Protein AF-A0AAD9DD00-F1 (afdb_monomer_lite)

Sequence (141 aa):
MMTAAQFLSEIRSIIGSLLTYLHRNAWTIIFIVGGAYLCYDNFLHPIIHKYQTHQSYKAATDPNRIAVLSPDMRRVRAKQQLAAQQRALLAEEERKERVKMERERKRVKSPEEERWDKMGGEGKKLGVVVDDAAGAELRQR

Organism: NCBI:txid267567

Radius of gyration: 33.38 Å; chains: 1; bounding box: 76×74×65 Å

Secondary structure (DSSP, 8-state):
---HHHHHHHHHHHHHHHHHHHHH-HHHHHHHHHHHHHHIIIIIHHHHHHHHHHHHHHHHH-TTTS----HHHHHHHHHHHHHHHHHHHHHHHHHHHHHHHHHHHHSPPPHHHHHHHHTT-TT--------S-SSSSSS--

Structure (mmCIF, N/CA/C/O backbone):
data_AF-A0AAD9DD00-F1
#
_entry.id   AF-A0AAD9DD00-F1
#
loop_
_atom_site.group_PDB
_atom_site.id
_atom_site.type_symbol
_atom_site.label_atom_id
_atom_site.label_alt_id
_atom_site.label_comp_id
_atom_site.label_asym_id
_atom_site.label_entity_id
_atom_site.label_seq_id
_atom_site.pdbx_PDB_ins_code
_atom_site.Cartn_x
_atom_site.Cartn_y
_atom_site.Cartn_z
_atom_site.occupancy
_atom_site.B_iso_or_equiv
_atom_site.auth_seq_id
_atom_site.auth_comp_id
_atom_site.auth_asym_id
_atom_site.auth_atom_id
_atom_site.pdbx_PDB_model_num
ATOM 1 N N . MET A 1 1 ? 28.838 -0.957 33.951 1.00 62.38 1 MET A N 1
ATOM 2 C CA . MET A 1 1 ? 28.460 -1.243 32.550 1.00 62.38 1 MET A CA 1
ATOM 3 C C . MET A 1 1 ? 28.139 -2.723 32.460 1.00 62.38 1 MET A C 1
ATOM 5 O O . MET A 1 1 ? 29.006 -3.528 32.767 1.00 62.38 1 MET A O 1
ATOM 9 N N . MET A 1 2 ? 26.890 -3.070 32.157 1.00 67.50 2 MET A N 1
ATOM 10 C CA . MET A 1 2 ? 26.460 -4.464 32.017 1.00 67.50 2 MET A CA 1
ATOM 11 C C . MET A 1 2 ? 27.023 -5.036 30.716 1.00 67.50 2 MET A C 1
ATOM 13 O O . MET A 1 2 ? 26.988 -4.371 29.680 1.00 67.50 2 MET A O 1
ATOM 17 N N . THR A 1 3 ? 27.575 -6.244 30.768 1.00 85.00 3 THR A N 1
ATOM 18 C CA . THR A 1 3 ? 28.136 -6.893 29.575 1.00 85.00 3 THR A CA 1
ATOM 19 C C . THR A 1 3 ? 27.016 -7.480 28.711 1.00 85.00 3 THR A C 1
ATOM 21 O O . THR A 1 3 ? 25.993 -7.928 29.227 1.00 85.00 3 THR A O 1
ATOM 24 N N . ALA A 1 4 ? 27.202 -7.519 27.387 1.00 80.06 4 ALA A N 1
ATOM 25 C CA . ALA A 1 4 ? 26.202 -8.056 26.454 1.00 80.06 4 ALA A CA 1
ATOM 26 C C . ALA A 1 4 ? 25.781 -9.506 26.788 1.00 80.06 4 ALA A C 1
ATOM 28 O O . ALA A 1 4 ? 24.633 -9.890 26.579 1.00 80.06 4 ALA A O 1
ATOM 29 N N . ALA A 1 5 ? 26.690 -10.294 27.371 1.00 79.19 5 ALA A N 1
ATOM 30 C CA . ALA A 1 5 ? 26.418 -11.656 27.823 1.00 79.19 5 ALA A CA 1
ATOM 31 C C . ALA A 1 5 ? 25.448 -11.712 29.019 1.00 79.19 5 ALA A C 1
ATOM 33 O O . ALA A 1 5 ? 24.567 -12.571 29.053 1.00 79.19 5 ALA A O 1
ATOM 34 N N . GLN A 1 6 ? 25.567 -10.780 29.970 1.00 81.50 6 GLN A N 1
ATOM 35 C CA . GLN A 1 6 ? 24.654 -10.686 31.115 1.00 81.50 6 GLN A CA 1
ATOM 36 C C . GLN A 1 6 ? 23.243 -10.313 30.653 1.00 81.50 6 GLN A C 1
ATOM 38 O O . GLN A 1 6 ? 22.283 -10.980 31.032 1.00 81.50 6 GLN A O 1
ATOM 43 N N . PHE A 1 7 ? 23.130 -9.352 29.735 1.00 84.12 7 PHE A N 1
ATOM 44 C CA . PHE A 1 7 ? 21.849 -8.939 29.159 1.00 84.12 7 PHE A CA 1
ATOM 45 C C . PHE A 1 7 ? 21.125 -10.084 28.427 1.00 84.12 7 PHE A C 1
ATOM 47 O O . PHE A 1 7 ? 19.937 -10.321 28.641 1.00 84.12 7 PHE A O 1
ATOM 54 N N . LEU A 1 8 ? 21.846 -10.861 27.611 1.00 82.00 8 LEU A N 1
ATOM 55 C CA . LEU A 1 8 ? 21.276 -12.027 26.924 1.00 82.00 8 LEU A CA 1
ATOM 56 C C . LEU A 1 8 ? 20.831 -13.128 27.900 1.00 82.00 8 LEU A C 1
ATOM 58 O O . LEU A 1 8 ? 19.821 -13.795 27.662 1.00 82.00 8 LEU A O 1
ATOM 62 N N . SER A 1 9 ? 21.563 -13.318 29.001 1.00 83.25 9 SER A N 1
ATOM 63 C CA . SER A 1 9 ? 21.206 -14.301 30.028 1.00 83.25 9 SER A CA 1
ATOM 64 C C . SER A 1 9 ? 19.935 -13.915 30.797 1.00 83.25 9 SER A C 1
ATOM 66 O O . SER A 1 9 ? 19.099 -14.780 31.066 1.00 83.25 9 SER A O 1
ATOM 68 N N . GLU A 1 10 ? 19.736 -12.620 31.057 1.00 84.62 10 GLU A N 1
ATOM 69 C CA . GLU A 1 10 ? 18.522 -12.089 31.684 1.00 84.62 10 GLU A CA 1
ATOM 70 C C . GLU A 1 10 ? 17.315 -12.183 30.751 1.00 84.62 10 GLU A C 1
ATOM 72 O O . GLU A 1 10 ? 16.251 -12.643 31.159 1.00 84.62 10 GLU A O 1
ATOM 77 N N . ILE A 1 11 ? 17.478 -11.855 29.467 1.00 85.50 11 ILE A N 1
ATOM 78 C CA . ILE A 1 11 ? 16.406 -12.034 28.477 1.00 85.50 11 ILE A CA 1
ATOM 79 C C . ILE A 1 11 ? 15.968 -13.498 28.419 1.00 85.50 11 ILE A C 1
ATOM 81 O O . ILE A 1 11 ? 14.773 -13.797 28.411 1.00 85.50 11 ILE A O 1
ATOM 85 N N . ARG A 1 12 ? 16.924 -14.432 28.419 1.00 86.81 12 ARG A N 1
ATOM 86 C CA . ARG A 1 12 ? 16.621 -15.864 28.382 1.00 86.81 12 ARG A CA 1
ATOM 87 C C . ARG A 1 12 ? 15.846 -16.326 29.621 1.00 86.81 12 ARG A C 1
ATOM 89 O O . ARG A 1 1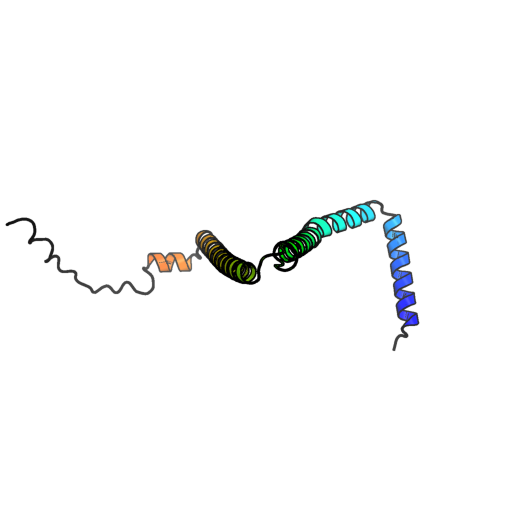2 ? 14.930 -17.138 29.479 1.00 86.81 12 ARG A O 1
ATOM 96 N N . SER A 1 13 ? 16.179 -15.830 30.813 1.00 83.31 13 SER A N 1
ATOM 97 C CA . SER A 1 13 ? 15.475 -16.200 32.050 1.00 83.31 13 SER A CA 1
ATOM 98 C C . SER A 1 13 ? 14.062 -15.602 32.112 1.00 83.31 13 SER A C 1
ATOM 100 O O . SER A 1 13 ? 13.108 -16.294 32.489 1.00 83.31 13 SER A O 1
ATOM 102 N N . ILE A 1 14 ? 13.894 -14.363 31.642 1.00 84.31 14 ILE A N 1
ATOM 103 C CA . ILE A 1 14 ? 12.591 -13.698 31.518 1.00 84.31 14 ILE A CA 1
ATOM 104 C C . ILE A 1 14 ? 11.702 -14.465 30.534 1.00 84.31 14 ILE A C 1
ATOM 106 O O . ILE A 1 14 ? 10.573 -14.814 30.866 1.00 84.31 14 ILE A O 1
ATOM 110 N N . ILE A 1 15 ? 12.222 -14.820 29.358 1.00 84.50 15 ILE A N 1
ATOM 111 C CA . ILE A 1 15 ? 11.474 -15.597 28.360 1.00 84.50 15 ILE A CA 1
ATOM 112 C C . ILE A 1 15 ? 11.075 -16.972 28.916 1.00 84.50 15 ILE A C 1
ATOM 114 O O . ILE A 1 15 ? 9.935 -17.395 28.734 1.00 84.50 15 ILE A O 1
ATOM 118 N N . GLY A 1 16 ? 11.977 -17.658 29.628 1.00 82.44 16 GLY A N 1
ATOM 119 C CA . GLY A 1 16 ? 11.697 -18.969 30.223 1.00 82.44 16 GLY A CA 1
ATOM 120 C C . GLY A 1 16 ? 10.589 -18.936 31.281 1.00 82.44 16 GLY A C 1
ATOM 121 O O . GLY A 1 16 ? 9.685 -19.776 31.275 1.00 82.44 16 GLY A O 1
ATOM 122 N N . SER A 1 17 ? 10.612 -17.938 32.166 1.00 79.44 17 SER A N 1
ATOM 123 C CA . SER A 1 17 ? 9.566 -17.762 33.184 1.00 79.44 17 SER A CA 1
ATOM 124 C C . SER A 1 17 ? 8.219 -17.377 32.565 1.00 79.44 17 SER A C 1
ATOM 126 O O . SER A 1 17 ? 7.187 -17.927 32.957 1.00 79.44 17 SER A O 1
ATOM 128 N N . LEU A 1 18 ? 8.232 -16.528 31.535 1.00 75.81 18 LEU A N 1
ATOM 129 C CA . LEU A 1 18 ? 7.043 -16.106 30.796 1.00 75.81 18 LEU A CA 1
ATOM 130 C C . LEU A 1 18 ? 6.404 -17.273 30.024 1.00 75.81 18 LEU A C 1
ATOM 132 O O . LEU A 1 18 ? 5.187 -17.437 30.073 1.00 75.81 18 LEU A O 1
ATOM 136 N N . LEU A 1 19 ? 7.211 -18.150 29.414 1.00 75.31 19 LEU A N 1
ATOM 137 C CA . LEU A 1 19 ? 6.759 -19.401 28.786 1.00 75.31 19 LEU A CA 1
ATOM 138 C C . LEU A 1 19 ? 6.120 -20.365 29.789 1.00 75.31 19 LEU A C 1
ATOM 140 O O . LEU A 1 19 ? 5.078 -20.950 29.504 1.00 75.31 19 LEU A O 1
ATOM 144 N N . THR A 1 20 ? 6.711 -20.506 30.975 1.00 76.12 20 THR A N 1
ATOM 145 C CA . THR A 1 20 ? 6.182 -21.393 32.025 1.00 76.12 20 THR A CA 1
ATOM 146 C C . THR A 1 20 ? 4.839 -20.879 32.561 1.00 76.12 20 THR A C 1
ATOM 148 O O . THR A 1 20 ? 3.921 -21.663 32.815 1.00 76.12 20 THR A O 1
ATOM 151 N N . TYR A 1 21 ? 4.692 -19.555 32.678 1.00 72.44 21 TYR A N 1
ATOM 152 C CA . TYR A 1 21 ? 3.430 -18.899 33.033 1.00 72.44 21 TYR A CA 1
ATOM 153 C C . TYR A 1 21 ? 2.366 -19.037 31.937 1.00 72.44 21 TYR A C 1
ATOM 155 O O . TYR A 1 21 ? 1.206 -19.320 32.245 1.00 72.44 21 TYR A O 1
ATOM 163 N N . LEU A 1 22 ? 2.765 -18.896 30.668 1.00 69.19 22 LEU A N 1
ATOM 164 C CA . LEU A 1 22 ? 1.891 -19.109 29.511 1.00 69.19 22 LEU A CA 1
ATOM 165 C C . LEU A 1 22 ? 1.355 -20.543 29.471 1.00 69.19 22 LEU A C 1
ATOM 167 O O . LEU A 1 22 ? 0.169 -20.769 29.248 1.00 69.19 22 LEU A O 1
ATOM 171 N N . HIS A 1 23 ? 2.231 -21.517 29.718 1.00 68.81 23 HIS A N 1
ATOM 172 C CA . HIS A 1 23 ? 1.897 -22.935 29.617 1.00 68.81 23 HIS A CA 1
ATOM 173 C C . HIS A 1 23 ? 0.965 -23.408 30.743 1.00 68.81 23 HIS A C 1
ATOM 175 O O . HIS A 1 23 ? 0.202 -24.357 30.558 1.00 68.81 23 HIS A O 1
ATOM 181 N N . ARG A 1 24 ? 0.998 -22.748 31.909 1.00 75.81 24 ARG A N 1
ATOM 182 C CA . ARG A 1 24 ? 0.055 -23.003 33.012 1.00 75.81 24 ARG A CA 1
ATOM 183 C C . ARG A 1 24 ? -1.332 -22.416 32.766 1.00 75.81 24 ARG A C 1
ATOM 185 O O . ARG A 1 24 ? -2.303 -22.941 33.299 1.00 75.81 24 ARG A O 1
ATOM 192 N N . ASN A 1 25 ? -1.436 -21.365 31.956 1.00 76.25 25 ASN A N 1
ATOM 193 C CA . ASN A 1 25 ? -2.693 -20.686 31.672 1.00 76.25 25 ASN A CA 1
ATOM 194 C C . ASN A 1 25 ? -3.021 -20.786 30.182 1.00 76.25 25 ASN A C 1
ATOM 196 O O . ASN A 1 25 ? -2.752 -19.856 29.425 1.00 76.25 25 ASN A O 1
ATOM 200 N N . ALA A 1 26 ? -3.670 -21.880 29.771 1.00 75.12 26 ALA A N 1
ATOM 201 C CA . ALA A 1 26 ? -4.109 -22.110 28.386 1.00 75.12 26 ALA A CA 1
ATOM 202 C C . ALA A 1 26 ? -4.866 -20.911 27.772 1.00 75.12 26 ALA A C 1
ATOM 204 O O . ALA A 1 26 ? -4.730 -20.617 26.587 1.00 75.12 26 ALA A O 1
ATOM 205 N N . TRP A 1 27 ? -5.589 -20.156 28.601 1.00 76.75 27 TRP A N 1
ATOM 206 C CA . TRP A 1 27 ? -6.252 -18.910 28.218 1.00 76.75 27 TRP A CA 1
ATOM 207 C C . TRP A 1 27 ? -5.300 -17.838 27.681 1.00 76.75 27 TRP A C 1
ATOM 209 O O . TRP A 1 27 ? -5.640 -17.152 26.724 1.00 76.75 27 TRP A O 1
ATOM 219 N N . THR A 1 28 ? -4.095 -17.706 28.236 1.00 78.19 28 THR A N 1
ATOM 220 C CA . THR A 1 28 ? -3.111 -16.719 27.757 1.00 78.19 28 THR A CA 1
ATOM 221 C C . THR A 1 28 ? -2.632 -17.034 26.346 1.00 78.19 28 THR A C 1
ATOM 223 O O . THR A 1 28 ? -2.497 -16.122 25.537 1.00 78.19 28 THR A O 1
ATOM 226 N N . ILE A 1 29 ? -2.471 -18.316 26.006 1.00 81.12 29 ILE A N 1
ATOM 227 C CA . ILE A 1 29 ? -2.138 -18.751 24.645 1.00 81.12 29 ILE A CA 1
ATOM 228 C C . ILE A 1 29 ? -3.277 -18.384 23.691 1.00 81.12 29 ILE A C 1
ATOM 230 O O . ILE A 1 29 ? -3.019 -17.826 22.629 1.00 81.12 29 ILE A O 1
ATOM 234 N N . ILE A 1 30 ? -4.533 -18.619 24.084 1.00 82.38 30 ILE A N 1
ATOM 235 C CA . ILE A 1 30 ? -5.708 -18.259 23.275 1.00 82.38 30 ILE A CA 1
ATOM 236 C C . ILE A 1 30 ? -5.772 -16.743 23.046 1.00 82.38 30 ILE A C 1
ATOM 238 O O . ILE A 1 30 ? -5.980 -16.312 21.915 1.00 82.38 30 ILE A O 1
ATOM 242 N N . PHE A 1 31 ? -5.538 -15.925 24.077 1.00 84.06 31 PHE A N 1
ATOM 243 C CA . PHE A 1 31 ? -5.510 -14.466 23.932 1.00 84.06 31 PHE A CA 1
ATOM 244 C C . PHE A 1 31 ? -4.341 -13.975 23.080 1.00 84.06 31 PHE A C 1
ATOM 246 O O . PHE A 1 31 ? -4.513 -13.037 22.307 1.00 84.06 31 PHE A O 1
ATOM 253 N N . ILE A 1 32 ? -3.170 -14.605 23.175 1.00 85.81 32 ILE A N 1
ATOM 254 C CA . ILE A 1 32 ? -2.008 -14.236 22.361 1.00 85.81 32 ILE A CA 1
ATOM 255 C C . ILE A 1 32 ? -2.230 -14.625 20.903 1.00 85.81 32 ILE A C 1
ATOM 257 O O . ILE A 1 32 ? -2.012 -13.799 20.025 1.00 85.81 32 ILE A O 1
ATOM 261 N N . VAL A 1 33 ? -2.700 -15.842 20.628 1.00 88.44 33 VAL A N 1
ATOM 262 C CA . VAL A 1 33 ? -2.970 -16.308 19.260 1.00 88.44 33 VAL A CA 1
ATOM 263 C C . VAL A 1 33 ? -4.141 -15.540 18.651 1.00 88.44 33 VAL A C 1
ATOM 265 O O . VAL A 1 33 ? -4.030 -15.045 17.533 1.00 88.44 33 VAL A O 1
ATOM 268 N N . GLY A 1 34 ? -5.239 -15.376 19.392 1.00 88.88 34 GLY A N 1
ATOM 269 C CA . GLY A 1 34 ? -6.404 -14.610 18.955 1.00 88.88 34 GLY A CA 1
ATOM 270 C C . GLY A 1 34 ? -6.086 -13.127 18.768 1.00 88.88 34 GLY A C 1
ATOM 271 O O . GLY A 1 34 ? -6.440 -12.544 17.748 1.00 88.88 34 GLY A O 1
ATOM 272 N N . GLY A 1 35 ? -5.348 -12.525 19.703 1.00 87.75 35 GLY A N 1
ATOM 273 C CA . GLY A 1 35 ? -4.877 -11.146 19.598 1.00 87.75 35 GLY A CA 1
ATOM 274 C C . GLY A 1 35 ? -3.916 -10.949 18.427 1.00 87.75 35 GLY A C 1
ATOM 275 O O . GLY A 1 35 ? -4.072 -10.002 17.661 1.00 87.75 35 GLY A O 1
ATOM 276 N N . ALA A 1 36 ? -2.970 -11.869 18.222 1.00 89.69 36 ALA A N 1
ATOM 277 C CA . ALA A 1 36 ? -2.063 -11.840 17.077 1.00 89.69 36 ALA A CA 1
ATOM 278 C C . ALA A 1 36 ? -2.813 -11.999 15.748 1.00 89.69 36 ALA A C 1
ATOM 280 O O . ALA A 1 36 ? -2.509 -11.278 14.800 1.00 89.69 36 ALA A O 1
ATOM 281 N N . TYR A 1 37 ? -3.813 -12.882 15.683 1.00 92.75 37 TYR A N 1
ATOM 282 C CA . TYR A 1 37 ? -4.663 -13.052 14.505 1.00 92.75 37 TYR A CA 1
ATOM 283 C C . TYR A 1 37 ? -5.468 -11.785 14.200 1.00 92.75 37 TYR A C 1
ATOM 285 O O . TYR A 1 37 ? -5.460 -11.311 13.068 1.00 92.75 37 TYR A O 1
ATOM 293 N N . LEU A 1 38 ? -6.097 -11.181 15.212 1.00 90.62 38 LEU A N 1
ATOM 294 C CA . LEU A 1 38 ? -6.832 -9.926 15.046 1.00 90.62 38 LEU A CA 1
ATOM 295 C C . LEU A 1 38 ? -5.912 -8.776 14.620 1.00 90.62 38 LEU A C 1
ATOM 297 O O . LEU A 1 38 ? -6.288 -7.981 13.760 1.00 90.62 38 LEU A O 1
ATOM 301 N N . CYS A 1 39 ? -4.702 -8.690 15.175 1.00 89.38 39 CYS A N 1
ATOM 302 C CA . CYS A 1 39 ? -3.693 -7.730 14.727 1.00 89.38 39 CYS A CA 1
ATOM 303 C C . CYS A 1 39 ? -3.263 -7.997 13.279 1.00 89.38 39 CYS A C 1
ATOM 305 O O . CYS A 1 39 ? -3.105 -7.055 12.500 1.00 89.38 39 CYS A O 1
ATOM 307 N N . TYR A 1 40 ? -3.090 -9.265 12.903 1.00 91.69 40 TYR A N 1
ATOM 308 C CA . TYR A 1 40 ? -2.745 -9.639 11.540 1.00 91.69 40 TYR A CA 1
ATOM 309 C C . TYR A 1 40 ? -3.836 -9.217 10.555 1.00 91.69 40 TYR A C 1
ATOM 311 O O . TYR A 1 40 ? -3.540 -8.522 9.586 1.00 91.69 40 TYR A O 1
ATOM 319 N N . ASP A 1 41 ? -5.086 -9.572 10.828 1.00 90.31 41 ASP A N 1
ATOM 320 C CA . ASP A 1 41 ? -6.213 -9.308 9.936 1.00 90.31 41 ASP A CA 1
ATOM 321 C C . ASP A 1 41 ? -6.504 -7.804 9.789 1.00 90.31 41 ASP A C 1
ATOM 323 O O . ASP A 1 41 ? -6.650 -7.296 8.679 1.00 90.31 41 ASP A O 1
ATOM 327 N N . ASN A 1 42 ? -6.485 -7.050 10.894 1.00 86.75 42 ASN A N 1
ATOM 328 C CA . ASN A 1 42 ? -6.810 -5.621 10.861 1.00 86.75 42 ASN A CA 1
ATOM 329 C C . ASN A 1 42 ? -5.668 -4.735 10.343 1.00 86.75 42 ASN A C 1
ATOM 331 O O . ASN A 1 42 ? -5.933 -3.687 9.751 1.00 86.75 42 ASN A O 1
ATOM 335 N N . PHE A 1 43 ? -4.405 -5.116 10.568 1.00 87.50 43 PHE A N 1
ATOM 336 C CA . PHE A 1 43 ? -3.258 -4.268 10.225 1.00 87.50 43 PHE A CA 1
ATOM 337 C C . PHE A 1 43 ? -2.380 -4.866 9.128 1.00 87.50 43 PHE A C 1
ATOM 339 O O . PHE A 1 43 ? -2.144 -4.212 8.113 1.00 87.50 43 PHE A O 1
ATOM 346 N N . LEU A 1 44 ? -1.888 -6.094 9.296 1.00 85.75 44 LEU A N 1
ATOM 347 C CA . LEU A 1 44 ? -0.905 -6.674 8.372 1.00 85.75 44 LEU A CA 1
ATOM 348 C C . LEU A 1 44 ? -1.530 -7.067 7.030 1.00 85.75 44 LEU A C 1
ATOM 350 O O . LEU A 1 44 ? -0.985 -6.715 5.983 1.00 85.75 44 LEU A O 1
ATOM 354 N N . HIS A 1 45 ? -2.679 -7.738 7.041 1.00 88.88 45 HIS A N 1
ATOM 355 C CA . HIS A 1 45 ? -3.364 -8.199 5.839 1.00 88.88 45 HIS A CA 1
ATOM 356 C C . HIS A 1 45 ? -3.710 -7.059 4.859 1.00 88.88 45 HIS A C 1
ATOM 358 O O . HIS A 1 45 ? -3.314 -7.152 3.693 1.00 88.88 45 HIS A O 1
ATOM 364 N N . PRO A 1 46 ? -4.343 -5.936 5.265 1.00 89.38 46 PRO A N 1
ATOM 365 C CA . PRO A 1 46 ? -4.633 -4.847 4.334 1.00 89.38 46 PRO A CA 1
ATOM 366 C C . PRO A 1 46 ? -3.367 -4.163 3.809 1.00 89.38 46 PRO A C 1
ATOM 368 O O . PRO A 1 46 ? -3.359 -3.696 2.668 1.00 89.38 46 PRO A O 1
ATOM 371 N N . ILE A 1 47 ? -2.289 -4.105 4.597 1.00 90.19 47 ILE A N 1
ATOM 372 C CA . ILE A 1 47 ? -1.003 -3.554 4.145 1.00 90.19 47 ILE A CA 1
ATOM 373 C C . ILE A 1 47 ? -0.377 -4.466 3.086 1.00 90.19 47 ILE A C 1
ATOM 375 O O . ILE A 1 47 ? 0.003 -3.989 2.013 1.00 90.19 47 ILE A O 1
ATOM 379 N N . ILE A 1 48 ? -0.319 -5.773 3.350 1.00 89.25 48 ILE A N 1
ATOM 380 C CA . ILE A 1 48 ? 0.207 -6.768 2.408 1.00 89.25 48 ILE A CA 1
ATOM 381 C C . ILE A 1 48 ? -0.623 -6.763 1.122 1.00 89.25 48 ILE A C 1
ATOM 383 O O . ILE A 1 48 ? -0.058 -6.714 0.030 1.00 89.25 48 ILE A O 1
ATOM 387 N N . HIS A 1 49 ? -1.951 -6.732 1.233 1.00 88.94 49 HIS A N 1
ATOM 388 C CA . HIS A 1 49 ? -2.841 -6.698 0.078 1.00 88.94 49 HIS A CA 1
ATOM 389 C C . HIS A 1 49 ? -2.635 -5.431 -0.767 1.00 88.94 49 HIS A C 1
ATOM 391 O O . HIS A 1 49 ? -2.539 -5.509 -1.993 1.00 88.94 49 HIS A O 1
ATOM 397 N N . LYS A 1 50 ? -2.490 -4.251 -0.144 1.00 87.69 50 LYS A N 1
ATOM 398 C CA . LYS A 1 50 ? -2.146 -3.003 -0.858 1.00 87.69 50 LYS A CA 1
ATOM 399 C C . LYS A 1 50 ? -0.800 -3.102 -1.573 1.00 87.69 50 LYS A C 1
ATOM 401 O O . LYS A 1 50 ? -0.671 -2.670 -2.715 1.00 87.69 50 LYS A O 1
ATOM 406 N N . TYR A 1 51 ? 0.196 -3.694 -0.924 1.00 89.44 51 TYR A N 1
ATOM 407 C CA . TYR A 1 51 ? 1.510 -3.880 -1.528 1.00 89.44 51 TYR A CA 1
ATOM 408 C C . TYR A 1 51 ? 1.456 -4.829 -2.734 1.00 89.44 51 TYR A C 1
ATOM 410 O O . TYR A 1 51 ? 1.961 -4.502 -3.809 1.00 89.44 51 TYR A O 1
ATOM 418 N N . GLN A 1 52 ? 0.795 -5.979 -2.588 1.00 89.00 52 GLN A N 1
ATOM 419 C CA . GLN A 1 52 ? 0.647 -6.969 -3.655 1.00 89.00 52 GLN A CA 1
ATOM 420 C C . GLN A 1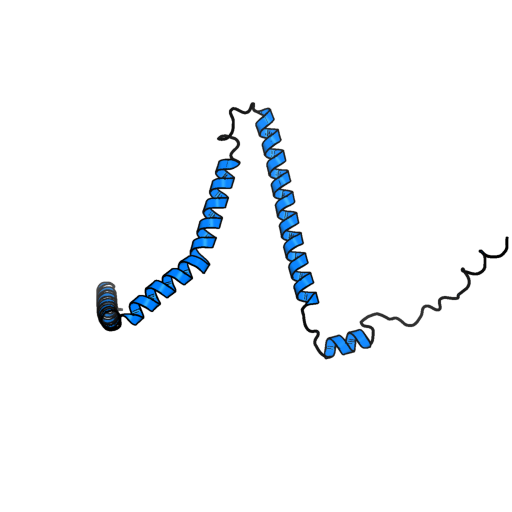 52 ? -0.161 -6.426 -4.834 1.00 89.00 52 GLN A C 1
ATOM 422 O O . GLN A 1 52 ? 0.242 -6.601 -5.983 1.00 89.00 52 GLN A O 1
ATOM 427 N N . THR A 1 53 ? -1.262 -5.720 -4.570 1.00 86.38 53 THR A N 1
ATOM 428 C CA . THR A 1 53 ? -2.060 -5.076 -5.625 1.00 86.38 53 THR A CA 1
ATOM 429 C C . THR A 1 53 ? -1.258 -4.012 -6.366 1.00 86.38 53 THR A C 1
ATOM 431 O O . THR A 1 53 ? -1.297 -3.985 -7.593 1.00 86.38 53 THR A O 1
ATOM 434 N N . HIS A 1 54 ? -0.456 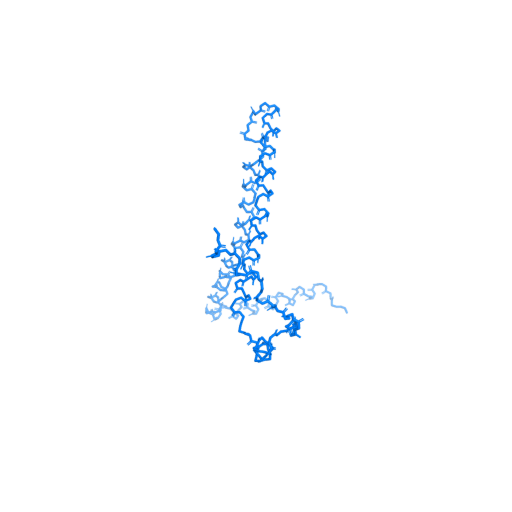-3.203 -5.669 1.00 83.38 54 HIS A N 1
ATOM 435 C CA . HIS A 1 54 ? 0.417 -2.218 -6.308 1.00 83.38 54 HIS A CA 1
ATOM 436 C C . HIS A 1 54 ? 1.506 -2.872 -7.175 1.00 83.38 54 HIS A C 1
ATOM 438 O O . HIS A 1 54 ? 1.753 -2.430 -8.298 1.00 83.38 54 HIS A O 1
ATOM 444 N N . GLN A 1 55 ? 2.134 -3.949 -6.696 1.00 83.75 55 GLN A N 1
ATOM 445 C CA . GLN A 1 55 ? 3.124 -4.701 -7.477 1.00 83.75 55 GLN A CA 1
ATOM 446 C C . GLN A 1 55 ? 2.498 -5.385 -8.694 1.00 83.75 55 GLN A C 1
ATOM 448 O O . GLN A 1 55 ? 3.048 -5.314 -9.792 1.00 83.75 55 GLN A O 1
ATOM 453 N N . SER A 1 56 ? 1.325 -5.996 -8.520 1.00 82.50 56 SER A N 1
ATOM 454 C CA . SER A 1 56 ? 0.565 -6.611 -9.609 1.00 82.50 56 SER A CA 1
ATOM 455 C C . SER A 1 56 ? 0.168 -5.569 -10.651 1.00 82.50 56 SER A C 1
ATOM 457 O O . SER A 1 56 ? 0.410 -5.772 -11.836 1.00 82.50 56 SER A O 1
ATOM 459 N N . TYR A 1 57 ? -0.325 -4.403 -10.223 1.00 80.62 57 TYR A N 1
ATOM 460 C CA . TYR A 1 57 ? -0.645 -3.295 -11.119 1.00 80.62 57 TYR A CA 1
ATOM 461 C C . TYR A 1 57 ? 0.594 -2.792 -11.864 1.00 80.62 57 TYR A C 1
ATOM 463 O O . TYR A 1 57 ? 0.544 -2.615 -13.078 1.00 80.62 57 TYR A O 1
ATOM 471 N N . LYS A 1 58 ? 1.733 -2.629 -11.182 1.00 79.94 58 LYS A N 1
ATOM 472 C CA . LYS A 1 58 ? 3.003 -2.232 -11.809 1.00 79.94 58 LYS A CA 1
ATOM 473 C C . LYS A 1 58 ? 3.462 -3.253 -12.856 1.00 79.94 58 LYS A C 1
ATOM 475 O O . LYS A 1 58 ? 3.799 -2.876 -13.973 1.00 79.94 58 LYS A O 1
ATOM 480 N N . ALA A 1 59 ? 3.402 -4.545 -12.542 1.00 77.25 59 ALA A N 1
ATOM 481 C CA . ALA A 1 59 ? 3.737 -5.620 -13.477 1.00 77.25 59 ALA A CA 1
ATOM 482 C C . ALA A 1 59 ? 2.719 -5.764 -14.628 1.00 77.25 59 ALA A C 1
ATOM 484 O O . ALA A 1 59 ? 3.076 -6.190 -15.728 1.00 77.25 59 ALA A O 1
ATOM 485 N N . ALA A 1 60 ? 1.453 -5.416 -14.382 1.00 74.94 60 ALA A N 1
ATOM 486 C CA . ALA A 1 60 ? 0.355 -5.399 -15.348 1.00 74.94 60 ALA A CA 1
ATOM 487 C C . ALA A 1 60 ? 0.266 -4.086 -16.149 1.00 74.94 60 ALA A C 1
ATOM 489 O O . ALA A 1 60 ? -0.562 -3.960 -17.047 1.00 74.94 60 ALA A O 1
ATOM 490 N N . THR A 1 61 ? 1.108 -3.101 -15.853 1.00 70.38 61 THR A N 1
ATOM 491 C CA . THR A 1 61 ? 1.201 -1.848 -16.614 1.00 70.38 61 THR A CA 1
ATOM 492 C C . THR A 1 61 ? 2.571 -1.647 -17.241 1.00 70.38 61 THR A C 1
ATOM 494 O O . THR A 1 61 ? 2.726 -0.714 -18.029 1.00 70.38 61 THR A O 1
ATOM 497 N N . ASP A 1 62 ? 3.524 -2.544 -16.971 1.00 68.62 62 ASP A N 1
ATOM 498 C CA . ASP A 1 62 ? 4.856 -2.516 -17.559 1.00 68.62 62 ASP A CA 1
ATOM 499 C C . ASP A 1 62 ? 4.775 -2.634 -19.098 1.00 68.62 62 ASP A C 1
ATOM 501 O O . ASP A 1 62 ? 4.369 -3.679 -19.634 1.00 68.62 62 ASP A O 1
ATOM 505 N N . PRO A 1 63 ? 5.157 -1.574 -19.837 1.00 64.19 63 PRO A N 1
ATOM 506 C CA . PRO A 1 63 ? 5.090 -1.555 -21.292 1.00 64.19 63 PRO A CA 1
ATOM 507 C C . PRO A 1 63 ? 6.041 -2.563 -21.947 1.00 64.19 63 PRO A C 1
ATOM 509 O O . PRO A 1 63 ? 5.803 -2.933 -23.096 1.00 64.19 63 PRO A O 1
ATOM 512 N N . ASN A 1 64 ? 7.080 -3.022 -21.240 1.00 66.88 64 ASN A N 1
ATOM 513 C CA . ASN A 1 64 ? 8.022 -4.017 -21.749 1.00 66.88 64 ASN A CA 1
ATOM 514 C C . ASN A 1 64 ? 7.489 -5.452 -21.632 1.00 66.88 64 ASN A C 1
ATOM 516 O O . ASN A 1 64 ? 7.857 -6.299 -22.441 1.00 66.88 64 ASN A O 1
ATOM 520 N N . ARG A 1 65 ? 6.611 -5.733 -20.658 1.00 64.75 65 ARG A N 1
ATOM 521 C CA . ARG A 1 65 ? 6.068 -7.082 -20.421 1.00 64.75 65 ARG A CA 1
ATOM 522 C C . ARG A 1 65 ? 4.837 -7.394 -21.273 1.00 64.75 65 ARG A C 1
ATOM 524 O O . ARG A 1 65 ? 4.626 -8.544 -21.641 1.00 64.75 65 ARG A O 1
ATOM 531 N N . ILE A 1 66 ? 4.001 -6.395 -21.556 1.00 54.41 66 ILE A N 1
ATOM 532 C CA . ILE A 1 66 ? 2.626 -6.636 -22.039 1.00 54.41 66 ILE A CA 1
ATOM 533 C C . ILE A 1 66 ? 2.492 -6.582 -23.552 1.00 54.41 66 ILE A C 1
ATOM 535 O O . ILE A 1 66 ? 1.452 -6.967 -24.080 1.00 54.41 66 ILE A O 1
ATOM 539 N N . ALA A 1 67 ? 3.533 -6.184 -24.278 1.00 52.44 67 ALA A N 1
ATOM 540 C CA . ALA A 1 67 ? 3.543 -6.426 -25.706 1.00 52.44 67 ALA A CA 1
ATOM 541 C C . ALA A 1 67 ? 4.912 -6.267 -26.352 1.00 52.44 67 ALA A C 1
ATOM 543 O O . ALA A 1 67 ? 5.648 -5.314 -26.092 1.00 52.44 67 ALA A O 1
ATOM 544 N N . VAL A 1 68 ? 5.113 -7.080 -27.387 1.00 61.19 68 VAL A N 1
ATOM 545 C CA . VAL A 1 68 ? 5.850 -6.702 -28.598 1.00 61.19 68 VAL A CA 1
ATOM 546 C C . VAL A 1 68 ? 5.075 -5.572 -29.309 1.00 61.19 68 VAL A C 1
ATOM 548 O O . VAL A 1 68 ? 4.606 -5.706 -30.431 1.00 61.19 68 VAL A O 1
ATOM 551 N N . LEU A 1 69 ? 4.829 -4.459 -28.612 1.00 57.94 69 LEU A N 1
ATOM 552 C CA . LEU A 1 69 ? 4.204 -3.269 -29.175 1.00 57.94 69 LEU A CA 1
ATOM 553 C C . LEU A 1 69 ? 5.302 -2.539 -29.954 1.00 57.94 69 LEU A C 1
ATOM 555 O O . LEU A 1 69 ? 6.397 -2.315 -29.414 1.00 57.94 69 LEU A O 1
ATOM 559 N N . SER A 1 70 ? 5.002 -2.151 -31.195 1.00 67.69 70 SER A N 1
ATOM 560 C CA . SER A 1 70 ? 5.861 -1.259 -31.973 1.00 67.69 70 SER A CA 1
ATOM 561 C C . SER A 1 70 ? 6.150 0.025 -31.168 1.00 67.69 70 SER A C 1
ATOM 563 O O . SER A 1 70 ? 5.317 0.436 -30.349 1.00 67.69 70 SER A O 1
ATOM 565 N N . PRO A 1 71 ? 7.327 0.658 -31.334 1.00 72.38 71 PRO A N 1
ATOM 566 C CA . PRO A 1 71 ? 7.769 1.770 -30.484 1.00 72.38 71 PRO A CA 1
ATOM 567 C C . PRO A 1 71 ? 6.745 2.905 -30.304 1.00 72.38 71 PRO A C 1
ATOM 569 O O . PRO A 1 71 ? 6.639 3.464 -29.212 1.00 72.38 71 PRO A O 1
ATOM 572 N N . ASP A 1 72 ? 5.936 3.205 -31.324 1.00 75.19 72 ASP A N 1
ATOM 573 C CA . ASP A 1 72 ? 4.911 4.254 -31.250 1.00 75.19 72 ASP A CA 1
ATOM 574 C C . ASP A 1 72 ? 3.721 3.897 -30.361 1.00 75.19 72 ASP A C 1
ATOM 576 O O . ASP A 1 72 ? 3.240 4.730 -29.588 1.00 75.19 72 ASP A O 1
ATOM 580 N N . MET A 1 73 ? 3.286 2.640 -30.367 1.00 70.81 73 MET A N 1
ATOM 581 C CA . MET A 1 73 ? 2.182 2.206 -29.516 1.00 70.81 73 MET A CA 1
ATOM 582 C C . MET A 1 73 ? 2.560 2.242 -28.027 1.00 70.81 73 MET A C 1
ATOM 584 O O . MET A 1 73 ? 1.701 2.489 -27.174 1.00 70.81 73 MET A O 1
ATOM 588 N N . ARG A 1 74 ? 3.851 2.071 -27.694 1.00 71.12 74 ARG A N 1
ATOM 589 C CA . ARG A 1 74 ? 4.347 2.242 -26.314 1.00 71.12 74 ARG A CA 1
ATOM 590 C C . ARG A 1 74 ? 4.168 3.681 -25.833 1.00 71.12 74 ARG A C 1
ATOM 592 O O . ARG A 1 74 ? 3.737 3.896 -24.702 1.00 71.12 74 ARG A O 1
ATOM 599 N N . ARG A 1 75 ? 4.433 4.663 -26.701 1.00 76.06 75 ARG A N 1
ATOM 600 C CA . ARG A 1 75 ? 4.258 6.094 -26.398 1.00 76.06 75 ARG A CA 1
ATOM 601 C C . ARG A 1 75 ? 2.791 6.442 -26.155 1.00 76.06 75 ARG A C 1
ATOM 603 O O . ARG A 1 75 ? 2.486 7.171 -25.213 1.00 76.06 75 ARG A O 1
ATOM 610 N N . VAL A 1 76 ? 1.880 5.902 -26.968 1.00 78.81 76 VAL A N 1
ATOM 611 C CA . VAL A 1 76 ? 0.431 6.120 -26.804 1.00 78.81 76 VAL A CA 1
ATOM 612 C C . VAL A 1 76 ? -0.063 5.535 -25.481 1.00 78.81 76 VAL A C 1
ATOM 614 O O . VAL A 1 76 ? -0.743 6.227 -24.722 1.00 78.81 76 VAL A O 1
ATOM 617 N N . ARG A 1 77 ? 0.332 4.301 -25.151 1.00 76.69 77 ARG A N 1
ATOM 618 C CA . ARG A 1 77 ? -0.052 3.665 -23.883 1.00 76.69 77 ARG A CA 1
ATOM 619 C C . ARG A 1 77 ? 0.521 4.401 -22.668 1.00 76.69 77 ARG A C 1
ATOM 621 O O . ARG A 1 77 ? -0.210 4.598 -21.703 1.00 76.69 77 ARG A O 1
ATOM 628 N N . ALA A 1 78 ? 1.767 4.875 -22.727 1.00 80.75 78 ALA A N 1
ATOM 629 C CA . ALA A 1 78 ? 2.353 5.689 -21.659 1.00 80.75 78 ALA A CA 1
ATOM 630 C C . ALA A 1 78 ? 1.547 6.980 -21.415 1.00 80.75 78 ALA A C 1
ATOM 632 O O . ALA A 1 78 ? 1.252 7.321 -20.271 1.00 80.75 78 ALA A O 1
ATOM 633 N N . LYS A 1 79 ? 1.102 7.660 -22.483 1.00 85.56 79 LYS A N 1
ATOM 634 C CA . LYS A 1 79 ? 0.223 8.838 -22.371 1.00 85.56 79 LYS A CA 1
ATOM 635 C C . LYS A 1 79 ? -1.137 8.498 -21.755 1.00 85.56 79 LYS A C 1
ATOM 637 O O . LYS A 1 79 ? -1.618 9.240 -20.905 1.00 85.56 79 LYS A O 1
ATOM 642 N N . GLN A 1 80 ? -1.743 7.375 -22.144 1.00 84.19 80 GLN A N 1
ATOM 643 C CA . GLN A 1 80 ? -3.010 6.915 -21.561 1.00 84.19 80 GLN A CA 1
ATOM 644 C C . GLN A 1 80 ? -2.869 6.575 -20.071 1.00 84.19 80 GLN A C 1
ATOM 646 O O . GLN A 1 80 ? -3.737 6.935 -19.279 1.00 84.19 80 GLN A O 1
ATOM 651 N N . GLN A 1 81 ? -1.767 5.933 -19.677 1.00 82.62 81 GLN A N 1
ATOM 652 C CA . GLN A 1 81 ? -1.475 5.624 -18.276 1.00 82.62 81 GLN A CA 1
ATOM 653 C C . GLN A 1 81 ? -1.263 6.893 -17.444 1.00 82.62 81 GLN A C 1
ATOM 655 O O . GLN A 1 81 ? -1.824 6.993 -16.356 1.00 82.62 81 GLN A O 1
ATOM 660 N N . LEU A 1 82 ? -0.528 7.882 -17.963 1.00 87.44 82 LEU A N 1
ATOM 661 C CA . LEU A 1 82 ? -0.359 9.182 -17.302 1.00 87.44 82 LEU A CA 1
ATOM 662 C C . LEU A 1 82 ? -1.698 9.905 -17.117 1.00 87.44 82 LEU A C 1
ATOM 664 O O . LEU A 1 82 ? -1.995 10.377 -16.022 1.00 87.44 82 LEU A O 1
ATOM 668 N N . ALA A 1 83 ? -2.542 9.933 -18.152 1.00 87.44 83 ALA A N 1
ATOM 669 C CA . ALA A 1 83 ? -3.870 10.536 -18.060 1.00 87.44 83 ALA A CA 1
ATOM 670 C C . ALA A 1 83 ? -4.770 9.810 -17.042 1.00 87.44 83 ALA A C 1
ATOM 672 O O . ALA A 1 83 ? -5.512 10.450 -16.297 1.00 87.44 83 ALA A O 1
ATOM 673 N N . ALA A 1 84 ? -4.694 8.477 -16.970 1.00 85.00 84 ALA A N 1
ATOM 674 C CA . ALA A 1 84 ? -5.421 7.695 -15.973 1.00 85.00 84 ALA A CA 1
ATOM 675 C C . ALA A 1 84 ? -4.928 7.976 -14.542 1.00 85.00 84 ALA A C 1
ATOM 677 O O . ALA A 1 84 ? -5.751 8.128 -13.641 1.00 85.00 84 ALA A O 1
ATOM 678 N N . GLN A 1 85 ? -3.612 8.110 -14.334 1.00 87.06 85 GLN A N 1
ATOM 679 C CA . GLN A 1 85 ? -3.035 8.475 -13.034 1.00 87.06 85 GLN A CA 1
ATOM 680 C C . GLN A 1 85 ? -3.477 9.872 -12.585 1.00 87.06 85 GLN A C 1
ATOM 682 O O . GLN A 1 85 ? -3.887 10.041 -11.440 1.00 87.06 85 GLN A O 1
ATOM 687 N N . GLN A 1 86 ? -3.464 10.854 -13.489 1.00 88.00 86 GLN A N 1
ATOM 688 C CA . GLN A 1 86 ? -3.939 12.209 -13.191 1.00 88.00 86 GLN A CA 1
ATOM 689 C C . GLN A 1 86 ? -5.414 12.215 -12.769 1.00 88.00 86 GLN A C 1
ATOM 691 O O . GLN A 1 86 ? -5.769 12.845 -11.778 1.00 88.00 86 GLN A O 1
ATOM 696 N N . ARG A 1 87 ? -6.270 11.456 -13.464 1.00 87.81 87 ARG A N 1
ATOM 697 C CA . ARG A 1 87 ? -7.686 11.313 -13.082 1.00 87.81 87 ARG A CA 1
ATOM 698 C C . ARG A 1 87 ? -7.869 10.624 -11.731 1.00 87.81 87 ARG A C 1
ATOM 700 O O . ARG A 1 87 ? -8.757 11.009 -10.979 1.00 87.81 87 ARG A O 1
ATOM 707 N N . ALA A 1 88 ? -7.045 9.625 -11.419 1.00 88.56 88 ALA A N 1
ATOM 708 C CA . ALA A 1 88 ? -7.098 8.942 -10.130 1.00 88.56 88 ALA A CA 1
ATOM 709 C C . ALA A 1 88 ? -6.732 9.882 -8.970 1.00 88.56 88 ALA A C 1
ATOM 711 O O . ALA A 1 88 ? -7.421 9.877 -7.954 1.00 88.56 88 ALA A O 1
ATOM 712 N N . LEU A 1 89 ? -5.708 10.727 -9.143 1.00 90.69 89 LEU A N 1
ATOM 713 C CA . LEU A 1 89 ? -5.318 11.726 -8.141 1.00 90.69 89 LEU A CA 1
ATOM 714 C C . LEU A 1 89 ? -6.438 12.741 -7.883 1.00 90.69 89 LEU A C 1
ATOM 716 O O . LEU A 1 89 ? -6.805 12.954 -6.729 1.00 90.69 89 LEU A O 1
ATOM 720 N N . LEU A 1 90 ? -7.041 13.286 -8.944 1.00 90.12 90 LEU A N 1
ATOM 721 C CA . LEU A 1 90 ? -8.175 14.210 -8.820 1.00 90.12 90 LEU A CA 1
ATOM 722 C C . LEU A 1 90 ? -9.363 13.559 -8.092 1.00 90.12 90 LEU A C 1
ATOM 724 O O . LEU A 1 90 ? -9.955 14.160 -7.200 1.00 90.12 90 LEU A O 1
ATOM 728 N N . ALA A 1 91 ? -9.676 12.297 -8.399 1.00 88.69 91 ALA A N 1
ATOM 729 C CA . ALA A 1 91 ? -10.743 11.569 -7.713 1.00 88.69 91 ALA A CA 1
ATOM 730 C C . ALA A 1 91 ? -10.442 11.328 -6.218 1.00 88.69 91 ALA A C 1
ATOM 732 O O . ALA A 1 91 ? -11.358 11.332 -5.390 1.00 88.69 91 ALA A O 1
ATOM 733 N N . GLU A 1 92 ? -9.176 11.119 -5.842 1.00 88.94 92 GLU A N 1
ATOM 734 C CA . GLU A 1 92 ? -8.780 11.023 -4.432 1.00 88.94 92 GLU A CA 1
ATOM 735 C C . GLU A 1 92 ? -8.913 12.359 -3.694 1.00 88.94 92 GLU A C 1
ATOM 737 O O . GLU A 1 92 ? -9.334 12.372 -2.531 1.00 88.94 92 GLU A O 1
ATOM 742 N N . GLU A 1 93 ? -8.563 13.466 -4.346 1.00 89.75 93 GLU A N 1
ATOM 743 C CA . GLU A 1 93 ? -8.731 14.820 -3.810 1.00 89.75 93 GLU A CA 1
ATOM 744 C C . GLU A 1 93 ? -10.214 15.139 -3.596 1.00 89.75 93 GLU A C 1
ATOM 746 O O . GLU A 1 93 ? -10.608 15.439 -2.465 1.00 89.75 93 GLU A O 1
ATOM 751 N N . GLU A 1 94 ? -11.059 14.912 -4.605 1.00 89.25 94 GLU A N 1
ATOM 752 C CA . GLU A 1 94 ? -12.514 15.072 -4.484 1.00 89.25 94 GLU A CA 1
ATOM 753 C C . GLU A 1 94 ? -13.096 14.205 -3.361 1.00 89.25 94 GLU A C 1
ATOM 755 O O . GLU A 1 94 ? -13.971 14.636 -2.606 1.00 89.25 94 GLU A O 1
ATOM 760 N N . ARG A 1 95 ? -12.615 12.965 -3.202 1.00 87.44 95 ARG A N 1
ATOM 761 C CA . ARG A 1 95 ? -13.073 12.085 -2.120 1.00 87.44 95 ARG A CA 1
ATOM 762 C C . ARG A 1 95 ? -12.710 12.653 -0.748 1.00 87.44 95 ARG A C 1
ATOM 764 O O . ARG A 1 95 ? -13.532 12.588 0.168 1.00 87.44 95 ARG A O 1
ATOM 771 N N . LYS A 1 96 ? -11.504 13.205 -0.584 1.00 89.75 96 LYS A N 1
ATOM 772 C CA . LYS A 1 96 ? -11.078 13.848 0.671 1.00 89.75 96 LYS A CA 1
ATOM 773 C C . LYS A 1 96 ? -11.928 15.080 0.969 1.00 89.75 96 LYS A C 1
ATOM 775 O O . LYS A 1 96 ? -12.329 15.258 2.119 1.00 89.75 96 LYS A O 1
ATOM 780 N N . GLU A 1 97 ? -12.232 15.889 -0.038 1.00 89.69 97 GLU A N 1
ATOM 781 C CA . GLU A 1 97 ? -13.104 17.059 0.099 1.00 89.69 97 GLU A CA 1
ATOM 782 C C . GLU A 1 97 ? -14.527 16.666 0.490 1.00 89.69 97 GLU A C 1
ATOM 784 O O . GLU A 1 97 ? -15.052 17.189 1.470 1.00 89.69 97 GLU A O 1
ATOM 789 N N . ARG A 1 98 ? -15.123 15.667 -0.173 1.00 88.12 98 ARG A N 1
ATOM 790 C CA . ARG A 1 98 ? -16.453 15.150 0.197 1.00 88.12 98 ARG A CA 1
ATOM 791 C C . ARG A 1 98 ? -16.492 14.656 1.640 1.00 88.12 98 ARG A C 1
ATOM 793 O O . ARG A 1 98 ? -17.426 14.976 2.367 1.00 88.12 98 ARG A O 1
ATOM 800 N N . VAL A 1 99 ? -15.461 13.938 2.086 1.00 88.06 99 VAL A N 1
ATOM 801 C CA . VAL A 1 99 ? -15.366 13.473 3.479 1.00 88.06 99 VAL A CA 1
ATOM 802 C C . VAL A 1 99 ? -15.229 14.644 4.459 1.00 88.06 99 VAL A C 1
ATOM 804 O O . VAL A 1 99 ? -15.830 14.596 5.531 1.00 88.06 99 VAL A O 1
ATOM 807 N N . LYS A 1 100 ? -14.474 15.700 4.123 1.00 86.44 100 LYS A N 1
ATOM 808 C CA . LYS A 1 100 ? -14.396 16.921 4.948 1.00 86.44 100 LYS A CA 1
ATOM 809 C C . LYS A 1 100 ? -15.753 17.622 5.032 1.00 86.44 100 LYS A C 1
ATOM 811 O O . LYS A 1 100 ? -16.221 17.875 6.136 1.00 86.44 100 LYS A O 1
ATOM 816 N N . MET A 1 101 ? -16.422 17.813 3.898 1.00 81.06 101 MET A N 1
ATOM 817 C CA . MET A 1 101 ? -17.760 18.406 3.828 1.00 81.06 101 MET A CA 1
ATOM 818 C C . MET A 1 101 ? -18.791 17.594 4.623 1.00 81.06 101 MET A C 1
ATOM 820 O O . MET A 1 101 ? -19.615 18.154 5.342 1.00 81.06 101 MET A O 1
ATOM 824 N N . GLU A 1 102 ? -18.755 16.262 4.546 1.00 80.19 102 GLU A N 1
ATOM 825 C CA . GLU A 1 102 ? -19.626 15.403 5.354 1.00 80.19 102 GLU A CA 1
ATOM 826 C C . GLU A 1 102 ? -19.318 15.490 6.852 1.00 80.19 102 GLU A C 1
ATOM 828 O O . GLU A 1 102 ? -20.245 15.457 7.664 1.00 80.19 102 GLU A O 1
ATOM 833 N N . ARG A 1 103 ? -18.039 15.612 7.230 1.00 77.56 103 ARG A N 1
ATOM 834 C CA . ARG A 1 103 ? -17.639 15.841 8.626 1.00 77.56 103 ARG A CA 1
ATOM 835 C C . ARG A 1 103 ? -18.134 17.190 9.132 1.00 77.56 103 ARG A C 1
ATOM 837 O O . ARG A 1 103 ? -18.627 17.245 10.250 1.00 77.56 103 ARG A O 1
ATOM 844 N N . GLU A 1 104 ? -18.052 18.239 8.321 1.00 75.00 104 GLU A N 1
ATOM 845 C CA . GLU A 1 104 ? -18.568 19.570 8.658 1.00 75.00 104 GLU A CA 1
ATOM 846 C C . GLU A 1 104 ? -20.094 19.572 8.786 1.00 75.00 104 GLU A C 1
ATOM 848 O O . GLU A 1 104 ? -20.620 20.106 9.756 1.00 75.00 104 GLU A O 1
ATOM 853 N N . ARG A 1 105 ? -20.814 18.883 7.890 1.00 72.50 105 ARG A N 1
ATOM 854 C CA . ARG A 1 105 ? -22.277 18.716 7.986 1.00 72.50 105 ARG A CA 1
ATOM 855 C C . ARG A 1 105 ? -22.720 17.959 9.236 1.00 72.50 105 ARG A C 1
ATOM 857 O O . ARG A 1 105 ? -23.793 18.231 9.762 1.00 72.50 105 ARG A O 1
ATOM 864 N N . LYS A 1 106 ? -21.929 16.979 9.680 1.00 72.81 106 LYS A N 1
ATOM 865 C CA . LYS A 1 106 ? -22.213 16.169 10.877 1.00 72.81 106 LYS A CA 1
ATOM 866 C C . LYS A 1 106 ? -21.653 16.783 12.162 1.00 72.81 106 LYS A C 1
ATOM 868 O O . LYS A 1 106 ? -21.902 16.242 13.238 1.00 72.81 106 LYS A O 1
ATOM 873 N N . ARG A 1 107 ? -20.885 17.873 12.076 1.00 72.88 107 ARG A N 1
ATOM 874 C CA . ARG A 1 107 ? -20.351 18.568 13.246 1.00 72.88 107 ARG A CA 1
ATOM 875 C C . ARG A 1 107 ? -21.510 19.261 13.960 1.00 72.88 107 ARG A C 1
ATOM 877 O O . ARG A 1 107 ? -22.170 20.121 13.388 1.00 72.88 107 ARG A O 1
ATOM 884 N N . VAL A 1 108 ? -21.756 18.877 15.210 1.00 59.41 108 VAL A N 1
ATOM 885 C CA . VAL A 1 108 ? -22.670 19.605 16.097 1.00 59.41 108 VAL A CA 1
ATOM 886 C C . VAL A 1 108 ? -22.051 20.982 16.335 1.00 59.41 108 VAL A C 1
ATOM 888 O O . VAL A 1 108 ? -20.926 21.063 16.834 1.00 59.4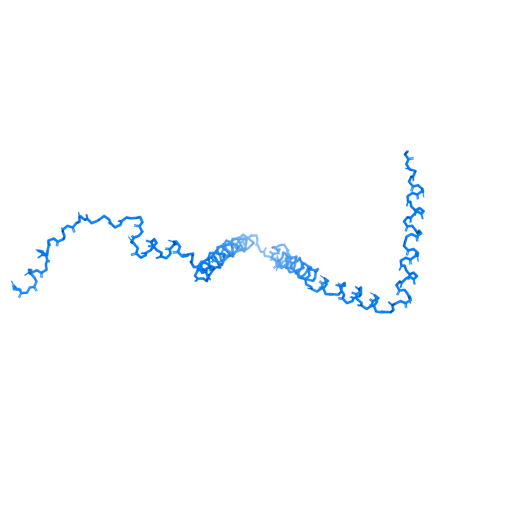1 108 VAL A O 1
ATOM 891 N N . LYS A 1 109 ? -22.740 22.045 15.907 1.00 64.00 109 LYS A N 1
ATOM 892 C CA . LYS A 1 109 ? -22.289 23.427 16.113 1.00 64.00 109 LYS A CA 1
ATOM 893 C C . LYS A 1 109 ? -22.228 23.724 17.607 1.00 64.00 109 LYS A C 1
ATOM 895 O O . LYS A 1 109 ? -23.067 23.245 18.373 1.00 64.00 109 LYS A O 1
ATOM 900 N N . SER A 1 110 ? -21.224 24.485 18.034 1.00 59.94 110 SER A N 1
ATOM 901 C CA . SER A 1 110 ? -21.176 24.927 19.428 1.00 59.94 110 SER A CA 1
ATOM 902 C C . SER A 1 110 ? -22.296 25.958 19.684 1.00 59.94 110 SER A C 1
ATOM 904 O O . SER A 1 110 ? -22.688 26.679 18.762 1.00 59.94 110 SER A O 1
ATOM 906 N N . PRO A 1 111 ? -22.820 26.080 20.918 1.00 59.75 111 PRO A N 1
ATOM 907 C CA . PRO A 1 111 ? -23.878 27.050 21.232 1.00 59.75 111 PRO A CA 1
ATOM 908 C C . PRO A 1 111 ? -23.516 28.516 20.914 1.00 59.75 111 PRO A C 1
ATOM 910 O O . PRO A 1 111 ? -24.403 29.343 20.699 1.00 59.75 111 PRO A O 1
ATOM 913 N N . GLU A 1 112 ? -22.222 28.848 20.873 1.00 57.78 112 GLU A N 1
ATOM 914 C CA . GLU A 1 112 ? -21.716 30.174 20.494 1.00 57.78 112 GLU A CA 1
ATOM 915 C C . GLU A 1 112 ? -21.769 30.404 18.973 1.00 57.78 112 GLU A C 1
ATOM 917 O O . GLU A 1 112 ? -22.154 31.489 18.536 1.00 57.78 112 GLU A O 1
ATOM 922 N N . GLU A 1 113 ? -21.495 29.375 18.163 1.00 60.69 113 GLU A N 1
ATOM 923 C CA . GLU A 1 113 ? -21.604 29.422 16.694 1.00 60.69 113 GLU A CA 1
ATOM 924 C C . GLU A 1 113 ? -23.069 29.537 16.229 1.00 60.69 113 GLU A C 1
ATOM 926 O O . GLU A 1 113 ? -23.368 30.274 15.292 1.00 60.69 113 GLU A O 1
ATOM 931 N N . GLU A 1 114 ? -24.018 28.889 16.918 1.00 59.69 114 GLU A N 1
ATOM 932 C CA . GLU A 1 114 ? -25.455 29.035 16.622 1.00 59.69 114 GLU A CA 1
ATOM 933 C C . GLU A 1 114 ? -26.009 30.422 16.987 1.00 59.69 114 GLU A C 1
ATOM 935 O O . GLU A 1 114 ? -26.903 30.936 16.305 1.00 59.69 114 GLU A O 1
ATOM 940 N N . ARG A 1 115 ? -25.484 31.048 18.052 1.00 59.66 115 ARG A N 1
ATOM 941 C CA . ARG A 1 115 ? -25.799 32.443 18.404 1.00 59.66 115 ARG A CA 1
ATOM 942 C C . ARG A 1 115 ? -25.247 33.415 17.363 1.00 59.66 115 ARG A C 1
ATOM 944 O O . ARG A 1 115 ? -25.943 34.363 17.012 1.00 59.66 115 ARG A O 1
ATOM 951 N N . TRP A 1 116 ? -24.040 33.170 16.863 1.00 60.16 116 TRP A N 1
ATOM 952 C CA . TRP A 1 116 ? -23.394 33.987 15.835 1.00 60.16 116 TRP A CA 1
ATOM 953 C C . TRP A 1 116 ? -24.111 33.911 14.477 1.00 60.16 116 TRP A C 1
ATOM 955 O O . TRP A 1 116 ? -24.397 34.946 13.873 1.00 60.16 116 TRP A O 1
ATOM 965 N N . ASP A 1 117 ? -24.508 32.709 14.047 1.00 62.94 117 ASP A N 1
ATOM 966 C CA . ASP A 1 117 ? -25.297 32.507 12.823 1.00 62.94 117 ASP A CA 1
ATOM 967 C C . ASP A 1 117 ? -26.701 33.131 12.929 1.00 62.94 117 ASP A C 1
ATOM 969 O O . ASP A 1 117 ? -27.176 33.757 11.980 1.00 62.94 117 ASP A O 1
ATOM 973 N N . LYS A 1 118 ? -27.362 33.034 14.095 1.00 65.69 118 LYS A N 1
ATOM 974 C CA . LYS A 1 118 ? -28.653 33.713 14.342 1.00 65.69 118 LYS A CA 1
ATOM 975 C C . LYS A 1 118 ? -28.536 35.236 14.370 1.00 65.69 118 LYS A C 1
ATOM 977 O O . LYS A 1 118 ? -29.492 35.915 14.006 1.00 65.69 118 LYS A O 1
ATOM 982 N N . MET A 1 119 ? -27.387 35.763 14.786 1.00 56.19 119 MET A N 1
ATOM 983 C CA . MET A 1 119 ? -27.086 37.199 14.789 1.00 56.19 119 MET A CA 1
ATOM 984 C C . MET A 1 119 ? -26.564 37.701 13.431 1.00 56.19 119 MET A C 1
ATOM 986 O O . MET A 1 119 ? -26.287 38.889 13.286 1.00 56.19 119 MET A O 1
ATOM 990 N N . GLY A 1 120 ? -26.509 36.833 12.413 1.00 54.72 120 GLY A N 1
ATOM 991 C CA . GLY A 1 120 ? -26.292 37.220 11.022 1.00 54.72 120 GLY A CA 1
ATOM 992 C C . GLY A 1 120 ? -24.845 37.199 10.540 1.00 54.72 120 GLY A C 1
ATOM 993 O O . GLY A 1 120 ? -24.615 37.687 9.434 1.00 54.72 120 GLY A O 1
ATOM 994 N N . GLY A 1 121 ? -23.911 36.629 11.312 1.00 57.97 121 GLY A N 1
ATOM 995 C CA . GLY A 1 121 ? -22.504 36.480 10.927 1.00 57.97 121 GLY A CA 1
ATOM 996 C C . GLY A 1 121 ? -21.790 37.786 10.542 1.00 57.97 121 GLY A C 1
ATOM 997 O O . GLY A 1 121 ? -22.374 38.867 10.451 1.00 57.97 121 GLY A O 1
ATOM 998 N N . GLU A 1 122 ? -20.480 37.701 10.315 1.00 56.38 122 GLU A N 1
ATOM 999 C CA . GLU A 1 122 ? -19.665 38.822 9.833 1.00 56.38 122 GLU A CA 1
ATOM 1000 C C . GLU A 1 122 ? -20.132 39.263 8.436 1.00 56.38 122 GLU A C 1
ATOM 1002 O O . GLU A 1 122 ? -19.709 38.719 7.420 1.00 56.38 122 GLU A O 1
ATOM 1007 N N . GLY A 1 123 ? -21.015 40.265 8.365 1.00 52.09 123 GLY A N 1
ATOM 1008 C CA . GLY A 1 123 ? -21.187 41.036 7.133 1.00 52.09 123 GLY A CA 1
ATOM 1009 C C . GLY A 1 123 ? -22.596 41.378 6.671 1.00 52.09 123 GLY A C 1
ATOM 1010 O O . GLY A 1 123 ? -22.714 41.878 5.551 1.00 52.09 123 GLY A O 1
ATOM 1011 N N . LYS A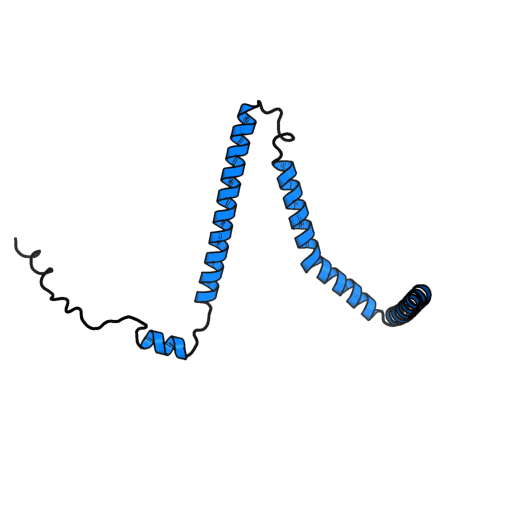 1 124 ? -23.664 41.228 7.469 1.00 48.75 124 LYS A N 1
ATOM 1012 C CA . LYS A 1 124 ? -24.943 41.873 7.111 1.00 48.75 124 LYS A CA 1
ATOM 1013 C C . LYS A 1 124 ? -24.863 43.388 7.367 1.00 48.75 124 LYS A C 1
ATOM 1015 O O . LYS A 1 124 ? -25.423 43.904 8.330 1.00 48.75 124 LYS A O 1
ATOM 1020 N N . LYS A 1 125 ? -24.137 44.113 6.503 1.00 50.25 125 LYS A N 1
ATOM 1021 C CA . LYS A 1 125 ? -24.199 45.579 6.414 1.00 50.25 125 LYS A CA 1
ATOM 1022 C C . LYS A 1 125 ? -25.623 45.972 6.013 1.00 50.25 125 LYS A C 1
ATOM 1024 O O . LYS A 1 125 ? -25.998 45.912 4.847 1.00 50.25 125 LYS A O 1
ATOM 1029 N N . LEU A 1 126 ? -26.418 46.350 7.008 1.00 45.19 126 LEU A N 1
ATOM 1030 C CA . LEU A 1 126 ? -27.658 47.100 6.841 1.00 45.19 126 LEU A CA 1
ATOM 1031 C C . LEU A 1 126 ? -27.312 48.459 6.224 1.00 45.19 126 LEU A C 1
ATOM 1033 O O . LEU A 1 126 ? -26.749 49.318 6.897 1.00 45.19 126 LEU A O 1
ATOM 1037 N N . GLY A 1 127 ? -27.599 48.623 4.934 1.00 46.16 127 GLY A N 1
ATOM 1038 C CA . GLY A 1 127 ? -27.381 49.890 4.241 1.00 46.16 127 GLY A CA 1
ATOM 1039 C C . GLY A 1 127 ? -27.292 49.793 2.721 1.00 46.16 127 GLY A C 1
ATOM 1040 O O . GLY A 1 127 ? -26.463 50.473 2.133 1.00 46.16 127 GLY A O 1
ATOM 1041 N N . VAL A 1 128 ? -28.107 48.958 2.074 1.00 38.22 128 VAL A N 1
ATOM 1042 C CA . VAL A 1 128 ? -28.457 49.177 0.664 1.00 38.22 128 VAL A CA 1
ATOM 1043 C C . VAL A 1 128 ? -29.970 49.285 0.628 1.00 38.22 128 VAL A C 1
ATOM 1045 O O . VAL A 1 128 ? -30.680 48.285 0.714 1.00 38.22 128 VAL A O 1
ATOM 1048 N N . VAL A 1 129 ? -30.441 50.529 0.602 1.00 45.28 129 VAL A N 1
ATOM 1049 C CA . VAL A 1 129 ? -31.791 50.868 0.163 1.00 45.28 129 VAL A CA 1
ATOM 1050 C C . VAL A 1 129 ? -31.870 50.394 -1.284 1.00 45.28 129 VAL A C 1
ATOM 1052 O O . VAL A 1 129 ? -31.230 50.963 -2.164 1.00 45.28 129 VAL A O 1
ATOM 1055 N N . VAL A 1 130 ? -32.550 49.273 -1.509 1.00 43.47 130 VAL A N 1
ATOM 1056 C CA . VAL A 1 130 ? -32.982 48.887 -2.848 1.00 43.47 130 VAL A CA 1
ATOM 1057 C C . VAL A 1 130 ? -34.272 49.657 -3.064 1.00 43.47 130 VAL A C 1
ATOM 1059 O O . VAL A 1 130 ? -35.323 49.258 -2.573 1.00 43.47 130 VAL A O 1
ATOM 1062 N N . ASP A 1 131 ? -34.156 50.814 -3.711 1.00 40.16 131 ASP A N 1
ATOM 1063 C CA . ASP A 1 131 ? -35.305 51.497 -4.284 1.00 40.16 131 ASP A CA 1
ATOM 1064 C C . ASP A 1 131 ? -35.933 50.562 -5.327 1.00 40.16 131 ASP A C 1
ATOM 1066 O O . ASP A 1 131 ? -35.331 50.233 -6.355 1.00 40.16 131 ASP A O 1
ATOM 1070 N N . ASP A 1 132 ? -37.151 50.119 -5.027 1.00 42.97 132 ASP A N 1
ATOM 1071 C CA . ASP A 1 132 ? -38.055 49.365 -5.893 1.00 42.97 132 ASP A CA 1
ATOM 1072 C C . ASP A 1 132 ? -38.508 50.223 -7.095 1.00 42.97 132 ASP A C 1
ATOM 1074 O O . ASP A 1 132 ? -39.673 50.601 -7.214 1.00 42.97 132 ASP A O 1
ATOM 1078 N N . ALA A 1 133 ? -37.587 50.556 -8.005 1.00 47.84 133 ALA A N 1
ATOM 1079 C CA . ALA A 1 133 ? -37.860 51.426 -9.156 1.00 47.84 133 ALA A CA 1
ATOM 1080 C C . ALA A 1 13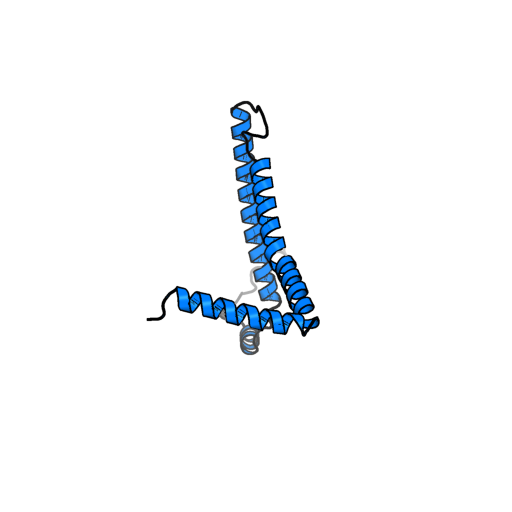3 ? -37.489 50.823 -10.526 1.00 47.84 133 ALA A C 1
ATOM 1082 O O . ALA A 1 133 ? -37.496 51.534 -11.525 1.00 47.84 133 ALA A O 1
ATOM 1083 N N . ALA A 1 134 ? -37.208 49.517 -10.618 1.00 43.88 134 ALA A N 1
ATOM 1084 C CA . ALA A 1 134 ? -36.881 48.855 -11.895 1.00 43.88 134 ALA A CA 1
ATOM 1085 C C . ALA A 1 134 ? -37.792 47.658 -12.248 1.00 43.88 134 ALA A C 1
ATOM 1087 O O . ALA A 1 134 ? -37.485 46.884 -13.151 1.00 43.88 134 ALA A O 1
ATOM 1088 N N . GLY A 1 135 ? -38.919 47.493 -11.544 1.00 40.12 135 GLY A N 1
ATOM 1089 C CA . GLY A 1 135 ? -39.921 46.449 -11.819 1.00 40.12 135 GLY A CA 1
ATOM 1090 C C . GLY A 1 135 ? -41.213 46.949 -12.479 1.00 40.12 135 GLY A C 1
ATOM 1091 O O . GLY A 1 135 ? -42.078 46.140 -12.811 1.00 40.12 135 GLY A O 1
ATOM 1092 N N . ALA A 1 136 ? -41.366 48.264 -12.665 1.00 43.50 136 ALA A N 1
ATOM 1093 C CA . ALA A 1 136 ? -42.624 48.885 -13.088 1.00 43.50 136 ALA A CA 1
ATOM 1094 C C . ALA A 1 136 ? -42.720 49.224 -14.591 1.00 43.50 136 ALA A C 1
ATOM 1096 O O . ALA A 1 136 ? -43.787 49.634 -15.037 1.00 43.50 136 ALA A O 1
ATOM 1097 N N . GLU A 1 137 ? -41.674 49.013 -15.400 1.00 47.56 137 GLU A N 1
ATOM 1098 C CA . GLU A 1 137 ? -41.701 49.362 -16.838 1.00 47.56 137 GLU A CA 1
ATOM 1099 C C . GLU A 1 137 ? -42.052 48.204 -17.790 1.00 47.56 137 GLU A C 1
ATOM 1101 O O . GLU A 1 137 ? -42.104 48.392 -19.000 1.00 47.56 137 GLU A O 1
ATOM 1106 N N . LEU A 1 138 ? -42.378 47.011 -17.282 1.00 49.84 138 LEU A N 1
ATOM 1107 C CA . LEU A 1 138 ? -42.690 45.836 -18.119 1.00 49.84 138 LEU A CA 1
ATOM 1108 C C . LEU A 1 138 ? -44.180 45.456 -18.158 1.00 49.84 138 LEU A C 1
ATOM 1110 O O . LEU A 1 138 ? -44.530 44.352 -18.572 1.00 49.84 138 LEU A O 1
ATOM 1114 N N . ARG A 1 139 ? -45.079 46.355 -17.730 1.00 49.44 139 ARG A N 1
ATOM 1115 C CA . ARG A 1 139 ? -46.537 46.114 -17.767 1.00 49.44 139 ARG A CA 1
ATOM 1116 C C . ARG A 1 139 ? -47.375 47.132 -18.532 1.00 49.44 139 ARG A C 1
ATOM 1118 O O . ARG A 1 139 ? -48.587 46.952 -18.590 1.00 49.44 139 ARG A O 1
ATOM 1125 N N . GLN A 1 140 ? -46.779 48.139 -19.163 1.00 45.50 140 GLN A N 1
ATOM 1126 C CA . GLN A 1 140 ? -47.504 49.017 -20.085 1.00 45.50 140 GLN A CA 1
ATOM 1127 C C . GLN A 1 140 ? -46.597 49.477 -21.227 1.00 45.50 140 GLN A C 1
ATOM 1129 O O . GLN A 1 140 ? -46.026 50.562 -21.163 1.00 45.50 140 GLN A O 1
ATOM 1134 N N . ARG A 1 141 ? -46.476 48.645 -22.264 1.00 42.69 141 ARG A N 1
ATOM 1135 C CA . ARG A 1 141 ? -46.405 49.044 -23.678 1.00 42.69 141 ARG A CA 1
ATOM 1136 C C . ARG A 1 141 ? -46.441 47.817 -24.575 1.00 42.69 141 ARG A C 1
ATOM 1138 O O . ARG A 1 141 ? -45.716 46.850 -24.263 1.00 42.69 141 ARG A O 1
#

pLDDT: mean 73.84, std 15.08, range [38.22, 92.75]

Foldseek 3Di:
DDDPVNVVVVVVVVVVVVVVVCVVDVVNVVCVVVVVVVCCVVPVVVVVVVVVVVVVVCCVLPLVNPDPDDPVVSVVSVVVVVVVVVVVVVVVVVVVVVVVVVCVVPDDDDPVVVVCVVVPHPDPPPDDPPPPPPPPPPPDD